Protein AF-A0A7Y5CTM4-F1 (afdb_monomer)

Solvent-accessible surface area (backbone atoms only — not comparable to full-atom values): 5393 Å² total; per-residue (Å²): 134,76,75,94,66,63,79,54,62,60,62,50,71,77,40,48,93,74,48,81,75,48,76,47,73,20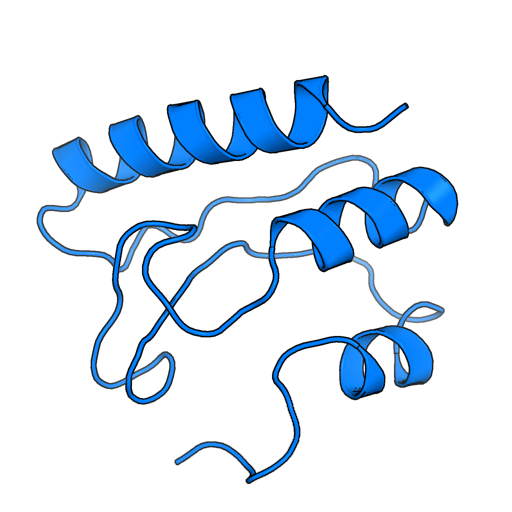,20,80,63,40,82,89,74,36,45,38,53,60,81,73,30,68,48,55,55,65,60,51,52,40,48,37,59,75,69,59,49,48,97,65,73,42,77,56,57,82,25,84,60,48,68,65,36,43,52,52,33,52,55,45,52,51,51,50,55,71,69,48,126

Structure (mmCIF, N/CA/C/O backbone):
data_AF-A0A7Y5CTM4-F1
#
_entry.id   AF-A0A7Y5CTM4-F1
#
loop_
_atom_site.group_PDB
_atom_site.id
_atom_site.type_symbol
_atom_site.label_atom_id
_atom_site.label_alt_id
_atom_site.label_comp_id
_atom_site.label_asym_id
_atom_site.label_entity_id
_atom_site.label_seq_id
_atom_site.pdbx_PDB_ins_code
_atom_site.Cartn_x
_atom_site.Cartn_y
_atom_site.Cartn_z
_atom_site.occupancy
_atom_site.B_iso_or_equiv
_atom_site.auth_seq_id
_atom_site.auth_comp_id
_atom_site.auth_asym_id
_atom_site.auth_atom_id
_atom_site.pdbx_PDB_model_num
ATOM 1 N N . MET A 1 1 ? 2.885 -18.221 -8.307 1.00 53.88 1 MET A N 1
ATOM 2 C CA . MET A 1 1 ? 1.675 -17.728 -9.003 1.00 53.88 1 MET A CA 1
ATOM 3 C C . MET A 1 1 ? 0.666 -17.323 -7.940 1.00 53.88 1 MET A C 1
ATOM 5 O O . MET A 1 1 ? 0.712 -17.912 -6.867 1.00 53.88 1 MET A O 1
ATOM 9 N N . GLY A 1 2 ? -0.136 -16.284 -8.188 1.00 65.06 2 GLY A N 1
ATOM 10 C CA . GLY A 1 2 ? -1.261 -15.917 -7.314 1.00 65.06 2 GLY A CA 1
ATOM 11 C C . GLY A 1 2 ? -2.490 -16.794 -7.577 1.00 65.06 2 GLY A C 1
ATOM 12 O O . GLY A 1 2 ? -2.410 -17.718 -8.386 1.00 65.06 2 GLY A O 1
ATOM 13 N N . THR A 1 3 ? -3.596 -16.504 -6.897 1.00 74.75 3 THR A N 1
ATOM 14 C CA . THR A 1 3 ? -4.931 -17.049 -7.195 1.00 74.75 3 THR A CA 1
ATOM 15 C C . THR A 1 3 ? -5.636 -16.186 -8.253 1.00 74.75 3 THR A C 1
ATOM 17 O O . THR A 1 3 ? -5.148 -15.107 -8.596 1.00 74.75 3 THR A O 1
ATOM 20 N N . ASP A 1 4 ? -6.780 -16.653 -8.763 1.00 81.69 4 ASP A N 1
ATOM 21 C CA . ASP A 1 4 ? -7.673 -15.857 -9.628 1.00 81.69 4 ASP A CA 1
ATOM 22 C C . ASP A 1 4 ? -8.591 -14.912 -8.824 1.00 81.69 4 ASP A C 1
ATOM 24 O O . ASP A 1 4 ? -9.425 -14.209 -9.395 1.00 81.69 4 ASP A O 1
ATOM 28 N N . GLU A 1 5 ? -8.452 -14.891 -7.496 1.00 85.12 5 GLU A N 1
ATOM 29 C CA . GLU A 1 5 ? -9.205 -13.988 -6.630 1.00 85.12 5 GLU A CA 1
ATOM 30 C C . GLU A 1 5 ? -8.772 -12.534 -6.871 1.00 85.12 5 GLU A C 1
ATOM 32 O O . GLU A 1 5 ? -7.580 -12.256 -7.075 1.00 85.12 5 GLU A O 1
ATOM 37 N N . PRO A 1 6 ? -9.712 -11.573 -6.833 1.00 88.81 6 PRO A N 1
ATOM 38 C CA . PRO A 1 6 ? -9.348 -10.168 -6.900 1.00 88.81 6 PRO A CA 1
ATOM 39 C C . PRO A 1 6 ? -8.437 -9.817 -5.704 1.00 88.81 6 PRO A C 1
ATOM 41 O O . PRO A 1 6 ? -8.747 -10.199 -4.574 1.00 88.81 6 PRO A O 1
ATOM 44 N N . PRO A 1 7 ? -7.334 -9.061 -5.896 1.00 89.88 7 PRO A N 1
ATOM 45 C CA . PRO A 1 7 ? -6.394 -8.762 -4.806 1.00 89.88 7 PRO A CA 1
ATOM 46 C C . PRO A 1 7 ? -7.020 -8.066 -3.582 1.00 89.88 7 PRO A C 1
ATOM 48 O O . PRO A 1 7 ? -6.528 -8.195 -2.465 1.00 89.88 7 PRO A O 1
ATOM 51 N N . TYR A 1 8 ? -8.106 -7.327 -3.804 1.00 94.56 8 TYR A N 1
ATOM 52 C CA . TYR A 1 8 ? -9.006 -6.726 -2.821 1.00 94.56 8 TYR A CA 1
ATOM 53 C C . TYR A 1 8 ? -10.419 -6.782 -3.443 1.00 94.56 8 TYR A C 1
ATOM 55 O O . TYR A 1 8 ? -10.515 -6.553 -4.652 1.00 94.56 8 TYR A O 1
ATOM 63 N N . PRO A 1 9 ? -11.509 -7.079 -2.701 1.00 96.31 9 PRO A N 1
ATOM 64 C CA . PRO A 1 9 ? -11.640 -6.964 -1.246 1.00 96.31 9 PRO A CA 1
ATOM 65 C C . PRO A 1 9 ? -11.667 -8.259 -0.430 1.00 96.31 9 PRO A C 1
ATOM 67 O O . PRO A 1 9 ? -11.615 -8.193 0.801 1.00 96.31 9 PRO A O 1
ATOM 70 N N . ASP A 1 10 ? -11.730 -9.418 -1.075 1.00 94.94 10 ASP A N 1
ATOM 71 C CA . ASP A 1 10 ? -12.137 -10.661 -0.411 1.00 94.94 10 ASP A CA 1
ATOM 72 C C . ASP A 1 10 ? -11.161 -11.089 0.693 1.00 94.94 10 ASP A C 1
ATOM 74 O O . ASP A 1 10 ? -11.561 -11.277 1.847 1.00 94.94 10 ASP A O 1
ATOM 78 N N . GLY A 1 11 ? -9.860 -11.132 0.384 1.00 93.50 11 GLY A N 1
ATOM 79 C CA . GLY A 1 11 ? -8.824 -11.481 1.360 1.00 93.50 11 GLY A CA 1
ATOM 80 C C . GLY A 1 11 ? -8.757 -10.509 2.543 1.00 93.50 11 GLY A C 1
ATOM 81 O O . GLY A 1 11 ? -8.571 -10.929 3.686 1.00 93.50 11 GLY A O 1
ATOM 82 N N . TYR A 1 12 ? -8.981 -9.213 2.304 1.00 96.62 12 TYR A N 1
ATOM 83 C CA . TYR A 1 12 ? -9.055 -8.228 3.382 1.00 96.62 12 TYR A CA 1
ATOM 84 C C . TYR A 1 12 ? -10.239 -8.510 4.309 1.00 96.62 12 TYR A C 1
ATOM 86 O O . TYR A 1 12 ? -10.068 -8.555 5.526 1.00 96.62 12 TYR A O 1
ATOM 94 N N . HIS A 1 13 ? -11.435 -8.735 3.763 1.00 97.06 13 HIS A N 1
ATOM 95 C CA . HIS A 1 13 ? -12.618 -9.004 4.578 1.00 97.06 13 HIS A CA 1
ATOM 96 C C . HIS A 1 13 ? -12.511 -10.302 5.377 1.00 97.06 13 HIS A C 1
ATOM 98 O O . HIS A 1 13 ? -12.934 -10.321 6.533 1.00 97.06 13 HIS A O 1
ATOM 104 N N . ALA A 1 14 ? -11.902 -11.337 4.800 1.00 96.00 14 ALA A N 1
ATOM 105 C CA . ALA A 1 14 ? -11.667 -12.605 5.480 1.00 96.00 14 ALA A CA 1
ATOM 106 C C . ALA A 1 14 ? -10.676 -12.483 6.651 1.00 96.00 14 ALA A C 1
ATOM 108 O O . ALA A 1 14 ? -10.815 -13.197 7.641 1.00 96.00 14 ALA A O 1
ATOM 109 N N . LEU A 1 15 ? -9.687 -11.585 6.555 1.00 96.19 15 LEU A N 1
ATOM 110 C CA . LEU A 1 15 ? -8.553 -11.545 7.486 1.00 96.19 15 LEU A CA 1
ATOM 111 C C . LEU A 1 15 ? -8.502 -10.312 8.393 1.00 96.19 15 LEU A C 1
ATOM 113 O O . LEU A 1 15 ? -7.710 -10.312 9.330 1.00 96.19 1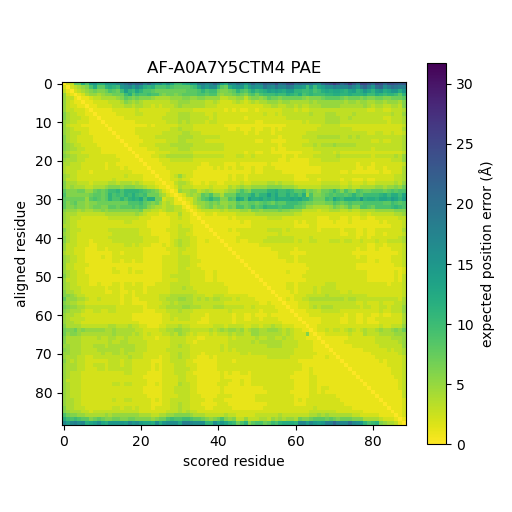5 LEU A O 1
ATOM 117 N N . LYS A 1 16 ? -9.310 -9.266 8.169 1.00 97.50 16 LYS A N 1
ATOM 118 C CA . LYS A 1 16 ? -9.152 -7.954 8.836 1.00 97.50 16 LYS A CA 1
ATOM 119 C C . LYS A 1 16 ? -9.086 -7.980 10.365 1.00 97.50 16 LYS A C 1
ATOM 121 O O . LYS A 1 16 ? -8.468 -7.099 10.943 1.00 97.50 16 LYS A O 1
ATOM 126 N N . GLN A 1 17 ? -9.688 -8.973 11.019 1.00 98.00 17 G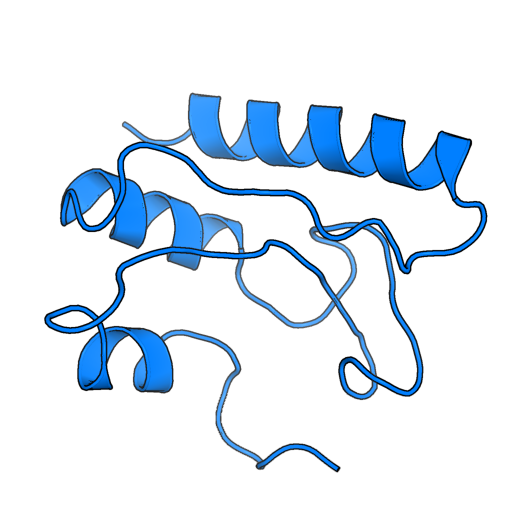LN A N 1
ATOM 127 C CA . GLN A 1 17 ? -9.632 -9.122 12.481 1.00 98.00 17 GLN A CA 1
ATOM 128 C C . GLN A 1 17 ? -8.277 -9.629 13.000 1.00 98.00 17 GLN A C 1
ATOM 130 O O . GLN A 1 17 ? -8.023 -9.575 14.200 1.00 98.00 17 GLN A O 1
ATOM 135 N N . TRP A 1 18 ? -7.419 -10.133 12.113 1.00 98.19 18 TRP A N 1
ATOM 136 C CA . TRP A 1 18 ? -6.117 -10.724 12.431 1.00 98.19 18 TRP A CA 1
ATOM 137 C C . TRP A 1 18 ? -4.945 -9.967 11.796 1.00 98.19 18 TRP A C 1
ATOM 139 O O . TRP A 1 18 ? -3.789 -10.334 12.001 1.00 98.19 18 TRP A O 1
ATOM 149 N N . ILE A 1 19 ? -5.218 -8.919 11.015 1.00 97.94 19 ILE A N 1
ATOM 150 C CA . ILE A 1 19 ? -4.178 -8.089 10.407 1.00 97.94 19 ILE A CA 1
ATOM 151 C C . ILE A 1 19 ? -3.527 -7.237 11.499 1.00 97.94 19 ILE A C 1
ATOM 153 O O . ILE A 1 19 ? -4.180 -6.391 12.100 1.00 97.94 19 ILE A O 1
ATOM 157 N N . ALA A 1 20 ? -2.225 -7.432 11.712 1.00 97.31 20 ALA A N 1
ATOM 158 C CA . ALA A 1 20 ? -1.420 -6.616 12.626 1.00 97.31 20 ALA A CA 1
ATOM 159 C C . ALA A 1 20 ? -0.546 -5.574 11.902 1.00 97.31 20 ALA A C 1
ATOM 161 O O . ALA A 1 20 ? -0.111 -4.600 12.509 1.00 97.31 20 ALA A O 1
ATOM 162 N N . ASN A 1 21 ? -0.258 -5.780 10.613 1.00 97.75 21 ASN A N 1
ATOM 163 C CA . ASN A 1 21 ? 0.546 -4.872 9.797 1.00 97.75 21 ASN A CA 1
ATOM 164 C C . ASN A 1 21 ? 0.189 -5.025 8.312 1.00 97.75 21 ASN A C 1
ATOM 166 O O . ASN A 1 21 ? -0.239 -6.097 7.882 1.00 97.75 21 ASN A O 1
ATOM 170 N N . VAL A 1 22 ? 0.403 -3.969 7.524 1.00 97.81 22 VAL A N 1
ATOM 171 C CA . VAL A 1 22 ? 0.147 -3.951 6.078 1.00 97.81 22 VAL A CA 1
ATOM 172 C C . VAL A 1 22 ? 1.357 -3.401 5.335 1.00 97.81 22 VAL A C 1
ATOM 174 O O . VAL A 1 22 ? 1.824 -2.291 5.602 1.00 97.81 22 VAL A O 1
ATOM 177 N N . HIS A 1 23 ? 1.837 -4.177 4.364 1.00 97.50 23 HIS A N 1
ATOM 178 C CA . HIS A 1 23 ? 2.847 -3.746 3.405 1.00 97.50 23 HIS A CA 1
ATOM 179 C C . HIS A 1 23 ? 2.180 -3.365 2.079 1.00 97.50 23 HIS A C 1
ATOM 181 O O . HIS A 1 23 ? 1.364 -4.115 1.548 1.00 97.50 23 HIS A O 1
ATOM 187 N N . VAL A 1 24 ? 2.534 -2.197 1.549 1.00 97.56 24 VAL A N 1
ATOM 188 C CA . VAL A 1 24 ? 1.993 -1.628 0.315 1.00 97.56 24 VAL A CA 1
ATOM 189 C C . VAL A 1 24 ? 2.961 -1.891 -0.829 1.00 97.56 24 VAL A C 1
ATOM 191 O O . VAL A 1 24 ? 4.104 -1.432 -0.808 1.00 97.56 24 VAL A O 1
ATOM 194 N N . LYS A 1 25 ? 2.481 -2.625 -1.831 1.00 95.88 25 LYS A N 1
ATOM 195 C CA . LYS A 1 25 ? 3.189 -2.997 -3.060 1.00 95.88 25 LYS A CA 1
ATOM 196 C C . LYS A 1 25 ? 2.172 -3.240 -4.165 1.00 95.88 25 LYS A C 1
ATOM 198 O O . LYS A 1 25 ? 1.058 -3.670 -3.881 1.00 95.88 25 LYS A O 1
ATOM 203 N N . ASP A 1 26 ? 2.551 -3.028 -5.417 1.00 96.25 26 ASP A N 1
ATOM 204 C CA . ASP A 1 26 ? 1.652 -3.258 -6.543 1.00 96.25 26 ASP A CA 1
ATOM 205 C C . ASP A 1 26 ? 2.326 -4.040 -7.673 1.00 96.25 26 ASP A C 1
ATOM 207 O O . ASP A 1 26 ? 3.554 -4.111 -7.774 1.00 96.25 26 ASP A O 1
ATOM 211 N N . THR A 1 27 ? 1.511 -4.711 -8.480 1.00 92.75 27 THR A N 1
ATOM 212 C CA . THR A 1 27 ? 1.964 -5.653 -9.505 1.00 92.75 27 THR A CA 1
ATOM 213 C C . THR A 1 27 ? 0.915 -5.848 -10.594 1.00 92.75 27 THR A C 1
ATOM 215 O O . THR A 1 27 ? -0.287 -5.872 -10.327 1.00 92.75 27 THR A O 1
ATOM 218 N N . ILE A 1 28 ? 1.372 -6.058 -11.830 1.00 88.56 28 ILE A N 1
ATOM 219 C CA . ILE A 1 28 ? 0.513 -6.436 -12.963 1.00 88.56 28 ILE A CA 1
ATOM 220 C C . ILE A 1 28 ? 0.477 -7.966 -13.143 1.00 88.56 28 ILE A C 1
ATOM 222 O O . ILE A 1 28 ?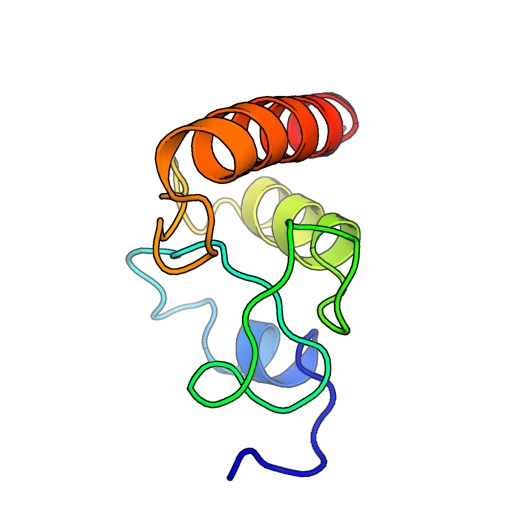 -0.546 -8.528 -13.560 1.00 88.56 28 ILE A O 1
ATOM 226 N N . LYS A 1 29 ? 1.572 -8.660 -12.799 1.00 83.44 29 LYS A N 1
ATOM 227 C CA . LYS A 1 29 ? 1.771 -10.097 -13.050 1.00 83.44 29 LYS A CA 1
ATOM 228 C C . LYS A 1 29 ? 2.285 -10.854 -11.820 1.00 83.44 29 LYS A C 1
ATOM 230 O O . LYS A 1 29 ? 3.201 -11.660 -11.908 1.00 83.44 29 LYS A O 1
ATOM 235 N N . GLY A 1 30 ? 1.657 -10.647 -10.669 1.00 76.44 30 GLY A N 1
ATOM 236 C CA . GLY A 1 30 ? 2.030 -11.317 -9.425 1.00 76.44 30 GLY A CA 1
ATOM 237 C C . GLY A 1 30 ? 3.263 -10.694 -8.763 1.00 76.44 30 GLY A C 1
ATOM 238 O O . GLY A 1 30 ? 4.273 -10.391 -9.397 1.00 76.44 30 GLY A O 1
ATOM 239 N N . SER A 1 31 ? 3.188 -10.546 -7.443 1.00 70.94 31 SER A N 1
ATOM 240 C CA . SER A 1 31 ? 4.056 -9.677 -6.633 1.00 70.94 31 SER A CA 1
ATOM 241 C C . SER A 1 31 ? 5.518 -10.119 -6.498 1.00 70.94 31 SER A C 1
ATOM 243 O O . SER A 1 31 ? 6.296 -9.443 -5.825 1.00 70.94 31 SER A O 1
ATOM 245 N N . LEU A 1 32 ? 5.877 -11.251 -7.108 1.00 78.12 32 LEU A N 1
ATOM 246 C CA . LEU A 1 32 ? 7.235 -11.801 -7.167 1.00 78.12 32 LEU A CA 1
ATOM 247 C C . LEU A 1 32 ? 7.840 -11.752 -8.577 1.00 78.12 32 LEU A C 1
ATOM 249 O O . LEU A 1 32 ? 9.009 -12.081 -8.740 1.00 78.12 32 LEU A O 1
ATOM 253 N N . VAL A 1 33 ? 7.050 -11.408 -9.597 1.00 83.00 33 VAL A N 1
ATOM 254 C CA . VAL A 1 33 ? 7.488 -11.417 -11.002 1.00 83.00 33 VAL A CA 1
ATOM 255 C C . VAL A 1 33 ? 7.743 -9.998 -11.481 1.00 83.00 33 VAL A C 1
ATOM 257 O O . VAL A 1 33 ? 8.790 -9.721 -12.053 1.00 83.00 33 VAL A O 1
ATOM 260 N N . GLU A 1 34 ? 6.784 -9.103 -11.250 1.00 88.56 34 GLU A N 1
ATOM 261 C CA . GLU A 1 34 ? 6.832 -7.747 -11.783 1.00 88.56 34 GLU A CA 1
ATOM 262 C C . GLU A 1 34 ? 6.163 -6.780 -10.813 1.00 88.56 34 GLU A C 1
ATOM 264 O O . GLU A 1 34 ? 4.934 -6.713 -10.720 1.00 88.56 34 GLU A O 1
ATOM 269 N N . CYS A 1 35 ? 6.981 -6.042 -10.072 1.00 93.19 35 CYS A N 1
ATOM 270 C CA . CYS A 1 35 ? 6.515 -4.960 -9.221 1.00 93.19 35 CYS A CA 1
ATOM 271 C C . CYS A 1 35 ? 6.444 -3.669 -10.029 1.00 93.19 35 CYS A C 1
ATOM 273 O O . CYS A 1 35 ? 7.387 -3.330 -10.743 1.00 93.19 35 CYS A O 1
ATOM 275 N N . VAL A 1 36 ? 5.349 -2.937 -9.860 1.00 96.00 36 VAL A N 1
ATOM 276 C CA . VAL A 1 36 ? 5.139 -1.619 -10.467 1.00 96.00 36 VAL A CA 1
ATOM 277 C C . VAL A 1 36 ? 4.865 -0.588 -9.371 1.00 96.00 36 VAL A C 1
ATOM 279 O O . VAL A 1 36 ? 4.593 -0.966 -8.224 1.00 96.00 36 VAL A O 1
ATOM 282 N N . PRO A 1 37 ? 4.992 0.716 -9.659 1.00 97.56 37 PRO A N 1
ATOM 283 C CA . PRO A 1 37 ? 4.581 1.752 -8.724 1.00 97.56 37 PRO A CA 1
ATOM 284 C C . PRO A 1 37 ? 3.130 1.571 -8.256 1.00 97.56 37 PRO A C 1
ATOM 286 O O . PRO A 1 37 ? 2.271 1.087 -8.992 1.00 97.56 37 PRO A O 1
ATOM 289 N N . VAL A 1 38 ? 2.857 1.964 -7.013 1.00 97.94 38 VAL A N 1
ATOM 290 C CA . VAL A 1 38 ? 1.528 1.840 -6.398 1.00 97.94 38 VAL A CA 1
ATOM 291 C C . VAL A 1 38 ? 0.495 2.609 -7.219 1.00 97.94 38 VAL A C 1
ATOM 293 O O . VAL A 1 38 ? 0.701 3.782 -7.527 1.00 97.94 38 VAL A O 1
ATOM 296 N N . GLY A 1 39 ? -0.619 1.952 -7.552 1.00 96.56 39 GLY A N 1
ATOM 297 C CA . GLY A 1 39 ? -1.691 2.519 -8.372 1.00 96.56 39 GLY A CA 1
ATOM 298 C C . GLY A 1 39 ? -1.522 2.285 -9.875 1.00 96.56 39 GLY A C 1
ATOM 299 O O . GLY A 1 39 ? -2.409 2.658 -10.637 1.00 96.56 39 GLY A O 1
ATOM 300 N N . GLU A 1 40 ? -0.418 1.671 -10.306 1.00 96.88 40 GLU A N 1
ATOM 301 C CA . GLU A 1 40 ? -0.196 1.255 -11.701 1.00 96.88 40 GLU A CA 1
ATOM 302 C C . GLU A 1 40 ? -0.390 -0.252 -11.904 1.00 96.88 40 GLU A C 1
ATOM 304 O O . GLU A 1 40 ? -0.335 -0.737 -13.035 1.00 96.88 40 GLU A O 1
ATOM 309 N N . GLY A 1 41 ? -0.597 -1.010 -10.823 1.00 94.62 41 GLY A N 1
ATOM 310 C CA . GLY A 1 41 ? -0.874 -2.436 -10.894 1.00 94.62 41 GLY A CA 1
ATOM 311 C C . GLY A 1 41 ? -2.358 -2.754 -10.746 1.00 94.62 41 GLY A C 1
ATOM 312 O O . GLY A 1 41 ? -3.234 -1.972 -11.114 1.00 94.62 41 GLY A O 1
ATOM 313 N N . LYS A 1 42 ? -2.644 -3.971 -10.283 1.00 92.69 42 LYS A N 1
ATOM 314 C CA . LYS A 1 42 ? -4.005 -4.529 -10.253 1.00 92.69 42 LYS A CA 1
ATOM 315 C C . LYS A 1 42 ? -4.701 -4.413 -8.903 1.00 92.69 42 LYS A C 1
ATOM 317 O O . LYS A 1 42 ? -5.874 -4.766 -8.804 1.00 92.69 42 LYS A O 1
ATOM 322 N N . VAL A 1 43 ? -3.995 -3.989 -7.860 1.00 94.50 43 VAL A N 1
ATOM 323 C CA . VAL A 1 43 ? -4.586 -3.872 -6.526 1.00 94.50 43 VAL A CA 1
ATOM 324 C C . VAL A 1 43 ? -5.353 -2.553 -6.432 1.00 94.50 43 VAL A C 1
ATOM 326 O O . VAL A 1 43 ? -4.787 -1.490 -6.678 1.00 94.50 43 VAL A O 1
ATOM 329 N N . ASP A 1 44 ? -6.624 -2.592 -6.018 1.00 96.62 44 ASP A N 1
ATOM 330 C CA . ASP A 1 44 ? -7.374 -1.377 -5.668 1.00 96.62 44 ASP A CA 1
ATOM 331 C C . ASP A 1 44 ? -6.885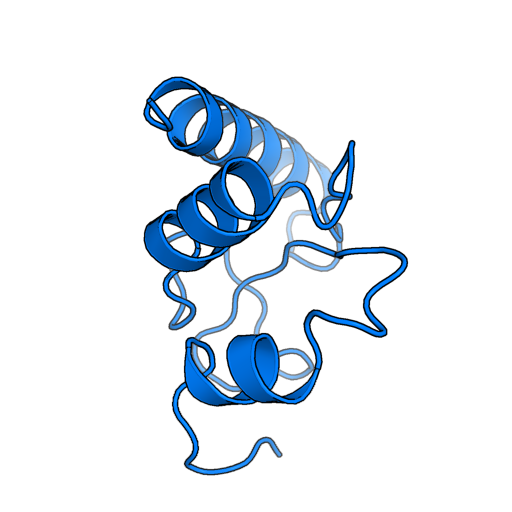 -0.812 -4.322 1.00 96.62 44 ASP A C 1
ATOM 333 O O . ASP A 1 44 ? -7.522 -0.948 -3.274 1.00 96.62 44 ASP A O 1
ATOM 337 N N . TRP A 1 45 ? -5.715 -0.173 -4.348 1.00 97.62 45 TRP A N 1
ATOM 338 C CA . TRP A 1 45 ? -5.107 0.428 -3.163 1.00 97.62 45 TRP A CA 1
ATOM 339 C C . TRP A 1 45 ? -5.938 1.574 -2.586 1.00 97.62 45 TRP A C 1
ATOM 341 O O . TRP A 1 45 ? -5.967 1.740 -1.368 1.00 97.62 45 TRP A O 1
ATOM 351 N N . GLN A 1 46 ? -6.668 2.329 -3.413 1.00 98.00 46 GLN A N 1
ATOM 352 C CA . GLN A 1 46 ? -7.549 3.383 -2.908 1.00 98.00 46 GLN A CA 1
ATOM 353 C C . GLN A 1 46 ? -8.705 2.782 -2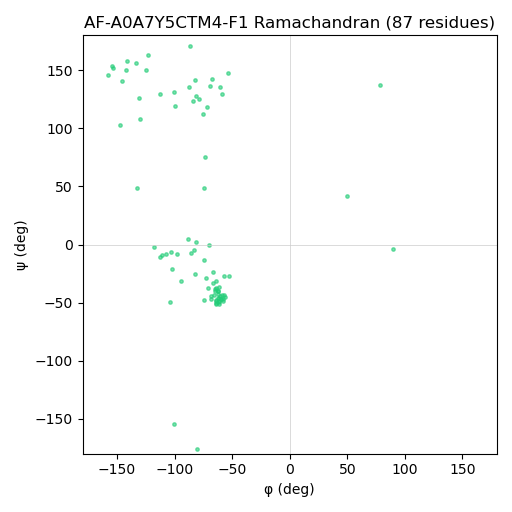.090 1.00 98.00 46 GLN A C 1
ATOM 355 O O . GLN A 1 46 ? -9.045 3.294 -1.020 1.00 98.00 46 GLN A O 1
ATOM 360 N N . GLY A 1 47 ? -9.318 1.697 -2.571 1.00 97.81 47 GLY A N 1
ATOM 361 C CA . GLY A 1 47 ? -10.324 0.928 -1.838 1.00 97.81 47 GLY A CA 1
ATOM 362 C C . GLY A 1 47 ? -9.772 0.320 -0.550 1.00 97.81 47 GLY A C 1
ATOM 363 O O . GLY A 1 47 ? -10.337 0.550 0.523 1.00 97.81 47 GLY A O 1
ATOM 364 N N . GLN A 1 48 ? -8.641 -0.382 -0.641 1.00 97.88 48 GLN A N 1
ATOM 365 C CA . GLN A 1 48 ? -7.970 -1.021 0.494 1.00 97.88 48 GLN A CA 1
ATOM 366 C C . GLN A 1 48 ? -7.603 -0.010 1.594 1.00 97.88 48 GLN A C 1
ATOM 368 O O . GLN A 1 48 ? -7.915 -0.240 2.762 1.00 97.88 48 GLN A O 1
ATOM 373 N N . LEU A 1 49 ? -6.971 1.120 1.249 1.00 98.06 49 LEU A N 1
ATOM 374 C CA . LEU A 1 49 ? -6.569 2.148 2.220 1.00 98.06 49 LEU A CA 1
ATOM 375 C C . LEU A 1 49 ? -7.783 2.809 2.884 1.00 98.06 49 LEU A C 1
ATOM 377 O O . LEU A 1 49 ? -7.779 3.000 4.101 1.00 98.06 49 LEU A O 1
ATOM 381 N N . ARG A 1 50 ? -8.855 3.082 2.124 1.00 97.81 50 ARG A N 1
ATOM 382 C CA . ARG A 1 50 ? -10.124 3.563 2.698 1.00 97.81 50 ARG A CA 1
ATOM 383 C C . ARG A 1 50 ? -10.702 2.576 3.707 1.00 97.81 50 ARG A C 1
ATOM 385 O O . ARG A 1 50 ? -11.164 2.994 4.764 1.00 97.81 50 ARG A O 1
ATOM 392 N N . ALA A 1 51 ? -10.681 1.281 3.401 1.00 97.81 51 ALA A N 1
ATOM 393 C CA . ALA A 1 51 ? -11.198 0.266 4.310 1.00 97.81 51 ALA A CA 1
ATOM 394 C C . ALA A 1 51 ? -10.339 0.125 5.572 1.00 97.81 51 ALA A C 1
ATOM 396 O O . ALA A 1 51 ? -10.893 0.109 6.667 1.00 97.81 51 ALA A O 1
ATOM 397 N N . LEU A 1 52 ? -9.008 0.106 5.438 1.00 97.69 52 LEU A N 1
ATOM 398 C CA . LEU A 1 52 ? -8.081 0.057 6.574 1.00 97.69 52 LEU A CA 1
ATOM 399 C C . LEU A 1 52 ? -8.307 1.214 7.552 1.00 97.69 52 LEU A C 1
ATOM 401 O O . LEU A 1 52 ? -8.379 0.981 8.758 1.00 97.69 52 LEU A O 1
ATOM 405 N N . ALA A 1 53 ? -8.470 2.432 7.032 1.00 96.06 53 ALA A N 1
ATOM 406 C CA . ALA A 1 53 ? -8.736 3.618 7.837 1.00 96.06 53 ALA A CA 1
ATOM 407 C C . ALA A 1 53 ? -10.129 3.593 8.485 1.00 96.06 53 ALA A C 1
ATOM 409 O O . ALA A 1 53 ? -10.252 3.825 9.687 1.00 96.06 53 ALA A O 1
ATOM 410 N N . ARG A 1 54 ? -11.177 3.268 7.712 1.00 96.81 54 ARG A N 1
ATOM 411 C CA . ARG A 1 54 ? -12.561 3.180 8.209 1.00 96.81 54 ARG A CA 1
ATOM 412 C C . ARG A 1 54 ? -12.696 2.143 9.322 1.00 96.81 54 ARG A C 1
ATOM 414 O O . ARG A 1 54 ? -13.313 2.419 10.347 1.00 96.81 54 ARG A O 1
ATOM 421 N N . ASP A 1 55 ? -12.124 0.962 9.114 1.00 97.44 55 ASP A N 1
ATOM 422 C CA . ASP A 1 55 ? -12.209 -0.163 10.047 1.00 97.44 55 ASP A CA 1
ATOM 423 C C . ASP A 1 55 ? -11.160 -0.051 11.176 1.00 97.44 55 ASP A C 1
ATOM 425 O O . ASP A 1 55 ? -11.178 -0.868 12.094 1.00 97.44 55 ASP A O 1
ATOM 429 N N . LYS A 1 56 ? -10.266 0.954 11.126 1.00 96.31 56 LYS A N 1
ATOM 430 C CA . LYS A 1 56 ? -9.178 1.205 12.092 1.00 96.31 56 LYS A CA 1
ATOM 431 C C . LYS A 1 56 ? -8.338 -0.043 12.387 1.00 96.31 56 LYS A C 1
ATOM 433 O O . LYS A 1 56 ? -7.992 -0.315 13.532 1.00 96.31 56 LYS A O 1
ATOM 438 N N . VAL A 1 57 ? -8.034 -0.813 11.341 1.00 97.31 57 VAL A N 1
ATOM 439 C CA . VAL A 1 57 ? -7.335 -2.106 11.463 1.00 97.31 57 VAL A CA 1
ATOM 440 C C . VAL A 1 57 ? -5.867 -1.916 11.844 1.00 97.31 57 VAL A C 1
ATOM 442 O O . VAL A 1 57 ? -5.324 -2.693 12.619 1.00 97.31 57 VAL A O 1
ATOM 445 N N . VAL A 1 58 ? -5.225 -0.878 11.303 1.00 97.06 58 VAL A N 1
ATOM 446 C CA . VAL A 1 58 ? -3.826 -0.521 11.571 1.00 97.06 58 VAL A CA 1
ATOM 447 C C . VAL A 1 58 ? -3.677 0.998 11.630 1.00 97.06 58 VAL A C 1
ATOM 449 O O . VAL A 1 58 ? -4.400 1.722 10.948 1.00 97.06 58 VAL A O 1
ATOM 452 N N . GLU A 1 59 ? -2.715 1.480 12.414 1.00 94.94 59 GLU A N 1
ATOM 453 C CA . GLU A 1 59 ? -2.382 2.911 12.517 1.00 94.94 59 GLU A CA 1
ATOM 454 C C . GLU A 1 59 ? -1.461 3.391 11.384 1.00 94.94 59 GLU A C 1
ATOM 456 O O . GLU A 1 59 ? -1.454 4.569 11.029 1.00 94.94 59 GLU A O 1
ATOM 461 N N . HIS A 1 60 ? -0.687 2.475 10.796 1.00 96.25 60 HIS A N 1
ATOM 462 C CA . HIS A 1 60 ? 0.319 2.773 9.780 1.00 96.25 60 HIS A CA 1
ATOM 463 C C . HIS A 1 60 ? 0.335 1.693 8.699 1.00 96.25 60 HIS A C 1
ATOM 465 O O . HIS A 1 60 ? -0.031 0.542 8.939 1.00 96.25 60 HIS A O 1
ATOM 471 N N . VAL A 1 61 ? 0.848 2.057 7.525 1.00 97.88 61 VAL A N 1
ATOM 472 C CA . VAL A 1 61 ? 1.204 1.119 6.456 1.00 97.88 61 VAL A CA 1
ATOM 473 C C . VAL A 1 61 ? 2.662 1.328 6.060 1.00 97.88 61 VAL A C 1
ATOM 475 O O . VAL A 1 61 ? 3.184 2.439 6.157 1.00 97.88 61 VAL A O 1
ATOM 478 N N . THR A 1 62 ? 3.321 0.269 5.598 1.00 98.06 62 THR A N 1
ATOM 479 C CA . THR A 1 62 ? 4.734 0.310 5.196 1.00 98.06 62 THR A CA 1
ATOM 480 C C . THR A 1 62 ? 4.853 0.103 3.694 1.00 98.06 62 THR A C 1
ATOM 482 O O . THR A 1 62 ? 4.299 -0.851 3.167 1.00 98.06 62 THR A O 1
ATOM 485 N N . ILE A 1 63 ? 5.580 0.962 2.981 1.00 97.75 63 ILE A N 1
ATOM 486 C CA . ILE A 1 63 ? 5.832 0.772 1.544 1.00 97.75 63 ILE A CA 1
ATOM 487 C C . ILE A 1 63 ? 6.934 -0.275 1.371 1.00 97.75 63 ILE A C 1
ATOM 489 O O . ILE A 1 63 ? 8.032 -0.117 1.902 1.00 97.75 63 ILE A O 1
ATOM 493 N N . GLU A 1 64 ? 6.657 -1.326 0.605 1.00 95.19 64 GLU A N 1
ATOM 494 C CA . GLU A 1 64 ? 7.655 -2.330 0.242 1.00 95.19 64 GLU A CA 1
ATOM 495 C C . GLU A 1 64 ? 8.451 -1.847 -0.979 1.00 95.19 64 GLU A C 1
ATOM 497 O O . GLU A 1 64 ? 7.893 -1.529 -2.030 1.00 95.19 64 GLU A O 1
ATOM 502 N N . THR A 1 65 ? 9.774 -1.772 -0.852 1.00 92.06 65 THR A N 1
ATOM 503 C CA . THR A 1 65 ? 10.637 -1.043 -1.798 1.00 92.06 65 THR A CA 1
ATOM 504 C C . THR A 1 65 ? 11.112 -1.870 -2.991 1.00 92.06 65 THR A C 1
ATOM 506 O O . THR A 1 65 ? 11.886 -1.372 -3.803 1.00 92.06 65 THR A O 1
ATOM 509 N N . HIS A 1 66 ? 10.647 -3.113 -3.149 1.00 91.62 66 HIS A N 1
ATOM 510 C CA . HIS A 1 66 ? 11.049 -4.028 -4.226 1.00 91.62 66 HIS A CA 1
ATOM 511 C C . HIS A 1 66 ? 10.443 -3.667 -5.597 1.00 91.62 66 HIS A C 1
ATOM 513 O O . HIS A 1 66 ? 9.901 -4.523 -6.286 1.00 91.62 66 HIS A O 1
ATOM 519 N N . CYS A 1 67 ? 10.538 -2.400 -6.000 1.00 94.62 67 CYS A N 1
ATOM 520 C CA . CYS A 1 67 ? 10.092 -1.861 -7.281 1.00 94.62 67 CYS A CA 1
ATOM 521 C C . CYS A 1 67 ? 11.236 -1.038 -7.891 1.00 94.62 67 CYS A C 1
ATOM 523 O O . CYS A 1 67 ? 11.578 0.027 -7.383 1.00 94.62 67 CYS A O 1
ATOM 525 N N . LEU A 1 68 ? 11.871 -1.549 -8.950 1.00 94.06 68 LEU A N 1
ATOM 526 C CA . LEU A 1 68 ? 13.043 -0.919 -9.568 1.00 94.06 68 LEU A CA 1
ATOM 527 C C . LEU A 1 68 ? 12.644 0.207 -10.536 1.00 94.06 68 LEU A C 1
ATOM 529 O O . LEU A 1 68 ? 11.688 0.016 -11.287 1.00 94.06 68 LEU A O 1
ATOM 533 N N . PRO A 1 69 ? 13.391 1.327 -10.598 1.00 96.88 69 PRO A N 1
ATOM 534 C CA . PRO A 1 69 ? 14.540 1.694 -9.757 1.00 96.88 69 PRO A CA 1
ATOM 535 C C . PRO A 1 69 ? 14.153 2.018 -8.302 1.00 96.88 69 PRO A C 1
ATOM 537 O O . PRO A 1 69 ? 13.164 2.708 -8.057 1.00 96.88 69 PRO A O 1
ATOM 540 N N . LEU A 1 70 ? 14.936 1.517 -7.333 1.00 95.88 70 LEU A N 1
ATOM 541 C CA . LEU A 1 70 ? 14.536 1.485 -5.916 1.00 95.88 70 LEU A CA 1
ATOM 542 C C . LEU A 1 70 ? 14.241 2.873 -5.334 1.00 95.88 70 LEU A C 1
ATOM 544 O O . LEU A 1 70 ? 13.240 3.041 -4.642 1.00 95.88 70 LEU A O 1
ATOM 548 N N . ILE A 1 71 ? 15.103 3.866 -5.568 1.00 97.19 71 ILE A N 1
ATOM 549 C CA . ILE A 1 71 ? 14.995 5.178 -4.910 1.00 97.19 71 ILE A CA 1
ATOM 550 C C . ILE A 1 71 ? 13.849 5.986 -5.519 1.00 97.19 71 ILE A C 1
ATOM 552 O O . ILE A 1 71 ? 13.017 6.543 -4.801 1.00 97.19 71 ILE A O 1
ATOM 556 N N . GLU A 1 72 ? 13.804 6.043 -6.842 1.00 98.00 72 GLU A N 1
ATOM 557 C CA . GLU A 1 72 ? 12.835 6.796 -7.625 1.00 98.00 72 GLU A CA 1
ATOM 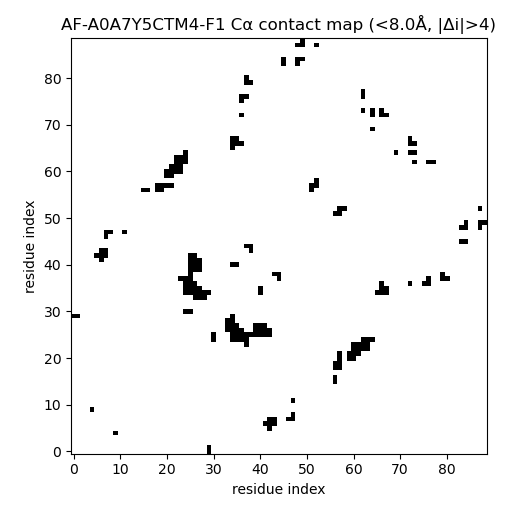558 C C . GLU A 1 72 ? 11.422 6.283 -7.358 1.00 98.00 72 GLU A C 1
ATOM 560 O O . GLU A 1 72 ? 10.537 7.061 -6.992 1.00 98.00 72 GLU A O 1
ATOM 565 N N . ASN A 1 73 ? 11.221 4.966 -7.435 1.00 97.94 73 ASN A N 1
ATOM 566 C CA . ASN A 1 73 ? 9.908 4.386 -7.186 1.00 97.94 73 ASN A CA 1
ATOM 567 C C . ASN A 1 73 ? 9.528 4.405 -5.707 1.00 97.94 73 ASN A C 1
ATOM 569 O O . ASN A 1 73 ? 8.347 4.548 -5.406 1.00 97.94 73 ASN A O 1
ATOM 573 N N . SER A 1 74 ? 10.482 4.362 -4.769 1.00 97.75 74 SER A N 1
ATOM 574 C CA . SER A 1 74 ? 10.162 4.575 -3.348 1.00 97.75 74 SER A CA 1
ATOM 575 C C . SER A 1 74 ? 9.603 5.979 -3.098 1.00 97.75 74 SER A C 1
ATOM 577 O O . SER A 1 74 ? 8.608 6.124 -2.387 1.00 97.75 74 SER A O 1
ATOM 579 N N . LYS A 1 75 ? 10.191 7.015 -3.717 1.00 98.25 75 LYS A N 1
ATOM 580 C CA 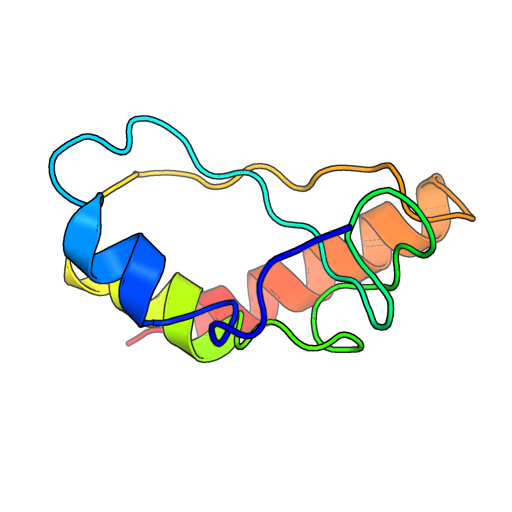. LYS A 1 75 ? 9.678 8.395 -3.633 1.00 98.25 75 LYS A CA 1
ATOM 581 C C . LYS A 1 75 ? 8.296 8.515 -4.272 1.00 98.25 75 LYS A C 1
ATOM 583 O O . LYS A 1 75 ? 7.376 9.024 -3.637 1.00 98.25 75 LYS A O 1
ATOM 588 N N . LYS A 1 76 ? 8.133 7.969 -5.481 1.00 98.38 76 LYS A N 1
ATOM 589 C CA . LYS A 1 76 ? 6.851 7.950 -6.197 1.00 98.38 76 LYS A CA 1
ATOM 590 C C . LYS A 1 76 ? 5.756 7.251 -5.388 1.00 98.38 76 LYS A C 1
ATOM 592 O O . LYS A 1 76 ? 4.668 7.795 -5.225 1.00 98.38 76 LYS A O 1
ATOM 597 N N . ASN A 1 77 ? 6.052 6.082 -4.821 1.00 98.31 77 ASN A N 1
ATOM 598 C CA . ASN A 1 77 ? 5.111 5.336 -3.987 1.00 98.31 77 ASN A CA 1
ATOM 599 C C . ASN A 1 77 ? 4.716 6.130 -2.738 1.00 98.31 77 ASN A C 1
ATOM 601 O O . ASN A 1 77 ? 3.542 6.145 -2.378 1.00 98.31 77 ASN A O 1
ATOM 605 N N . LEU A 1 78 ? 5.662 6.827 -2.098 1.00 98.19 78 LEU A N 1
ATOM 606 C CA . LEU A 1 78 ? 5.364 7.676 -0.944 1.00 98.19 78 LEU A CA 1
ATOM 607 C C . LEU A 1 78 ? 4.389 8.803 -1.301 1.00 98.19 78 LEU A C 1
ATOM 609 O O . LEU A 1 78 ? 3.434 9.037 -0.563 1.00 98.19 78 LEU A O 1
ATOM 613 N N . GLU A 1 79 ? 4.615 9.491 -2.419 1.00 98.38 79 GLU A N 1
ATOM 614 C CA . GLU A 1 79 ? 3.733 10.561 -2.897 1.00 98.38 79 GLU A CA 1
ATOM 615 C C . GLU A 1 79 ? 2.327 10.042 -3.207 1.00 98.38 79 GLU A C 1
ATOM 617 O O . GLU A 1 79 ? 1.338 10.627 -2.760 1.00 98.38 79 GLU A O 1
ATOM 622 N N . VAL A 1 80 ? 2.232 8.914 -3.917 1.00 98.19 80 VAL A N 1
ATOM 623 C CA . VAL A 1 80 ? 0.947 8.303 -4.271 1.00 98.19 80 VAL A CA 1
ATOM 624 C C . VAL A 1 80 ? 0.190 7.857 -3.026 1.00 98.19 80 VAL A C 1
ATOM 626 O O . VAL A 1 80 ? -0.959 8.255 -2.853 1.00 98.19 80 VAL A O 1
ATOM 629 N N . VAL A 1 81 ? 0.819 7.092 -2.131 1.00 98.06 81 VAL A N 1
ATOM 630 C CA . VAL A 1 81 ? 0.159 6.587 -0.916 1.00 98.06 81 VAL A CA 1
ATOM 631 C C . VAL A 1 81 ? -0.284 7.741 -0.017 1.00 98.06 81 VAL A C 1
ATOM 633 O O . VAL A 1 81 ? -1.396 7.711 0.505 1.00 98.06 81 VAL A O 1
ATOM 636 N N . ARG A 1 82 ? 0.525 8.802 0.117 1.00 97.62 82 ARG A N 1
ATOM 637 C CA . ARG A 1 82 ? 0.125 10.014 0.853 1.00 97.62 82 ARG A CA 1
ATOM 638 C C . ARG A 1 82 ? -1.102 10.682 0.247 1.00 97.62 82 ARG A C 1
ATOM 640 O O . ARG A 1 82 ? -2.001 11.056 0.993 1.00 97.62 82 ARG A O 1
ATOM 647 N N . ARG A 1 83 ? -1.153 10.820 -1.081 1.00 98.00 83 ARG A N 1
ATOM 648 C CA . ARG A 1 83 ? -2.324 11.375 -1.772 1.00 98.00 83 ARG A CA 1
ATOM 649 C C . ARG A 1 83 ? -3.560 10.509 -1.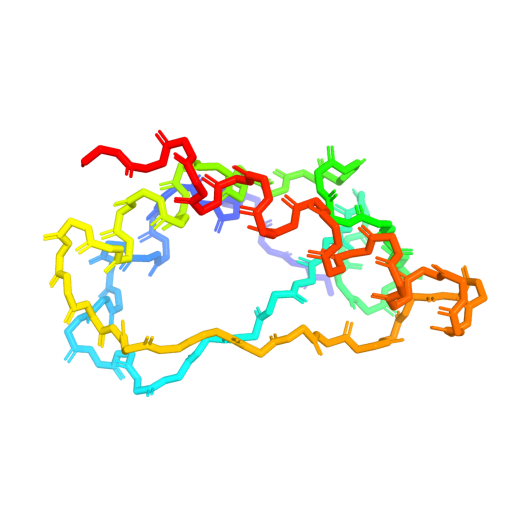540 1.00 98.00 83 ARG A C 1
ATOM 651 O O . ARG A 1 83 ? -4.587 11.034 -1.130 1.00 98.00 83 ARG A O 1
ATOM 658 N N . MET A 1 84 ? -3.439 9.193 -1.722 1.00 97.81 84 MET A N 1
ATOM 659 C CA . MET A 1 84 ? -4.542 8.251 -1.508 1.00 97.81 84 MET A CA 1
ATOM 660 C C . MET A 1 84 ? -5.092 8.341 -0.081 1.00 97.81 84 MET A C 1
ATOM 662 O O . MET A 1 84 ? -6.307 8.384 0.096 1.00 97.81 84 MET A O 1
ATOM 666 N N . LEU A 1 85 ? -4.206 8.419 0.923 1.00 96.12 85 LEU A N 1
ATOM 667 C CA . LEU A 1 85 ? -4.566 8.596 2.333 1.00 96.12 85 LEU A CA 1
ATOM 668 C C . LEU A 1 85 ? -5.230 9.951 2.612 1.00 96.12 85 LEU A C 1
ATOM 670 O O . LEU A 1 85 ? -6.173 10.002 3.392 1.00 96.12 85 LEU A O 1
ATOM 674 N N . ALA A 1 86 ? -4.788 11.033 1.968 1.00 95.81 86 ALA A N 1
ATOM 675 C CA . ALA A 1 86 ? -5.411 12.353 2.109 1.00 95.81 86 ALA A CA 1
ATOM 676 C C . ALA A 1 86 ? -6.841 12.411 1.535 1.00 95.81 86 ALA A C 1
ATOM 678 O O . ALA A 1 86 ? -7.639 13.252 1.943 1.00 95.81 86 ALA A O 1
ATOM 679 N N . GLU A 1 87 ? -7.174 11.522 0.598 1.00 94.44 87 GLU A N 1
ATOM 680 C CA . GLU A 1 87 ? -8.517 11.382 0.023 1.00 94.44 87 GLU A CA 1
ATOM 681 C C . GLU A 1 87 ? -9.441 10.470 0.850 1.00 94.44 87 GLU A C 1
ATOM 683 O O . GLU A 1 87 ? -10.640 10.368 0.563 1.00 94.44 87 GLU A O 1
ATOM 688 N N . VAL A 1 88 ? -8.909 9.797 1.875 1.00 91.00 88 VAL A N 1
ATOM 689 C CA . VAL A 1 88 ? -9.711 9.027 2.825 1.00 91.00 88 VAL A CA 1
ATOM 690 C C . VAL A 1 88 ? -10.407 10.005 3.773 1.00 91.00 88 VAL A C 1
ATOM 692 O O . VAL A 1 88 ? -9.757 10.692 4.556 1.00 91.00 88 VAL A O 1
ATOM 695 N N . LYS A 1 89 ? -11.736 10.079 3.668 1.00 65.75 89 LYS A N 1
ATOM 696 C CA . LYS A 1 89 ? -12.599 10.859 4.563 1.00 65.75 89 LYS A CA 1
ATOM 697 C C . LYS A 1 89 ? -12.990 10.060 5.796 1.00 65.75 89 LYS A C 1
ATOM 699 O O . LYS A 1 89 ? -13.254 8.847 5.631 1.00 65.75 89 LYS A O 1
#

pLDDT: mean 93.47, std 8.18, range [53.88, 98.38]

Nearest PDB structures (foldseek):
  2zds-assembly1_E  TM=6.873E-01  e=4.275E-01  Streptomyces coelicolor
  5tnv-assembly1_A  TM=7.779E-01  e=1.351E+00  Mycolicibacterium smegmatis MC2 155
  7mtq-assembly1_B  TM=3.115E-01  e=5.993E+00  Homo sapiens

Mean predicted aligned error: 3.17 Å

Secondary structure (DSSP, 8-state):
---SS-SSSHHHHHHTTT----EE-EESS-TTT-EE-TTSSSS-HHHHHHHHHHTT--S--EE---SSSHHHHHHHHHHHHHHHHHT--

Foldseek 3Di:
DDDPDQPDDPVCVVCLVPDEAAEAWADAPDRVPATDAGPPHRHPVLVVLLCCVVVVSDPDYHYDQPHPVRPVSVVRNVVVNVVSNVPRD

Radius of gyration: 12.74 Å; Cα contacts (8 Å, |Δi|>4): 110; chains: 1; bounding box: 28×30×26 Å

Sequence (89 aa):
MGTDEPPYPDGYHALKQWIANVHVKDTIKGSLVECVPVGEGKVDWQGQLRALARDKVVEHVTIETHCLPLIENSKKNLEVVRRMLAEVK